Protein AF-A0A3P7NV60-F1 (afdb_monomer_lite)

Secondary structure (DSSP, 8-state):
--HHHH---PPPTTS--TT-SSSSS----SSHHHHHGGG--BTTB---------

Structure (mmCIF, N/CA/C/O backbone):
data_AF-A0A3P7NV60-F1
#
_entry.id   AF-A0A3P7NV60-F1
#
loop_
_atom_site.group_PDB
_atom_site.id
_atom_site.type_symbol
_atom_site.label_atom_id
_atom_site.label_alt_id
_atom_site.label_comp_id
_atom_site.label_asym_id
_atom_site.label_entity_id
_atom_site.label_seq_id
_atom_site.pdbx_PDB_ins_code
_atom_site.Cartn_x
_atom_site.Cartn_y
_atom_site.Cartn_z
_atom_site.occupancy
_atom_site.B_iso_or_equiv
_atom_site.auth_seq_id
_atom_site.auth_comp_id
_atom_site.auth_asym_id
_atom_site.auth_atom_id
_atom_site.pdbx_PDB_model_num
ATOM 1 N N . MET A 1 1 ? -13.540 -10.716 -5.345 1.00 62.75 1 MET A N 1
ATOM 2 C CA . MET A 1 1 ? -13.797 -9.255 -5.343 1.00 62.75 1 MET A CA 1
ATOM 3 C C . MET A 1 1 ? -12.791 -8.564 -4.428 1.00 62.75 1 MET A C 1
ATOM 5 O O . MET A 1 1 ? -12.998 -8.583 -3.220 1.00 62.75 1 MET A O 1
ATOM 9 N N . GLY A 1 2 ? -11.690 -8.051 -4.989 1.00 93.75 2 GLY A N 1
ATOM 10 C CA . GLY A 1 2 ? -10.603 -7.366 -4.265 1.00 93.75 2 GLY A CA 1
ATOM 11 C C . GLY A 1 2 ? -10.692 -5.839 -4.368 1.00 93.75 2 GLY A C 1
ATOM 12 O O . GLY A 1 2 ? -11.794 -5.304 -4.492 1.00 93.75 2 GLY A O 1
ATOM 13 N N . ILE A 1 3 ? -9.540 -5.157 -4.371 1.00 96.25 3 ILE A N 1
ATOM 14 C CA . ILE A 1 3 ? -9.433 -3.683 -4.385 1.00 96.25 3 ILE A CA 1
ATOM 15 C C . ILE A 1 3 ? -10.258 -3.052 -5.522 1.00 96.25 3 ILE A C 1
ATOM 17 O O . ILE A 1 3 ? -11.061 -2.165 -5.261 1.00 96.25 3 ILE A O 1
ATOM 21 N N . LEU A 1 4 ? -10.168 -3.561 -6.757 1.00 95.75 4 LEU A N 1
ATOM 22 C CA . LEU A 1 4 ? -10.908 -3.001 -7.903 1.00 95.75 4 LEU A CA 1
ATOM 23 C C . LEU A 1 4 ? -12.438 -3.152 -7.809 1.00 95.75 4 LEU A C 1
ATOM 25 O O . LEU A 1 4 ? -13.167 -2.397 -8.435 1.00 95.75 4 LEU A O 1
ATOM 29 N N . GLY A 1 5 ? -12.939 -4.130 -7.046 1.00 96.94 5 GLY A N 1
ATOM 30 C CA . GLY A 1 5 ? -14.378 -4.405 -6.956 1.00 96.94 5 GLY A CA 1
ATOM 31 C C . GLY A 1 5 ? -15.072 -3.788 -5.741 1.00 96.94 5 GLY A C 1
ATOM 32 O O . GLY A 1 5 ? -16.297 -3.745 -5.705 1.00 96.94 5 GLY A O 1
ATOM 33 N N . ARG A 1 6 ? -14.319 -3.386 -4.709 1.00 96.12 6 ARG A N 1
ATOM 34 C CA . ARG A 1 6 ? -14.868 -2.858 -3.443 1.00 96.12 6 ARG A CA 1
ATOM 35 C C . ARG A 1 6 ? -14.158 -1.596 -2.942 1.00 96.12 6 ARG A C 1
ATOM 37 O O . ARG A 1 6 ? -14.513 -1.108 -1.874 1.00 96.12 6 ARG A O 1
ATOM 44 N N . GLY A 1 7 ? -13.165 -1.102 -3.678 1.00 96.12 7 GLY A N 1
ATOM 45 C CA . GLY A 1 7 ? -12.310 -0.000 -3.257 1.00 96.12 7 GLY A CA 1
ATOM 46 C C . GLY A 1 7 ? -11.331 -0.380 -2.142 1.00 96.12 7 GLY A C 1
ATOM 47 O O . GLY A 1 7 ? -11.227 -1.537 -1.718 1.00 96.12 7 GLY A O 1
ATOM 48 N N . LEU A 1 8 ? -10.604 0.631 -1.668 1.00 96.81 8 LEU A N 1
ATOM 49 C CA . LEU A 1 8 ? -9.723 0.538 -0.505 1.00 96.81 8 LEU A CA 1
ATOM 50 C C . LEU A 1 8 ? -10.572 0.498 0.773 1.00 96.81 8 LEU A C 1
ATOM 52 O O . LEU A 1 8 ? -11.544 1.239 0.906 1.00 96.81 8 LEU A O 1
ATOM 56 N N . ARG A 1 9 ? -10.224 -0.384 1.714 1.00 96.44 9 ARG A N 1
ATOM 57 C CA . ARG A 1 9 ? -10.989 -0.599 2.951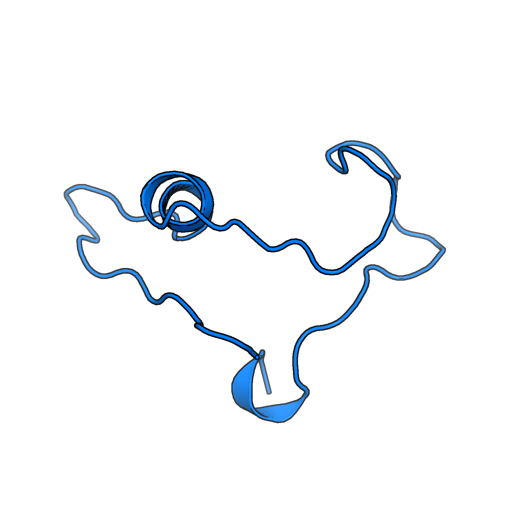 1.00 96.44 9 ARG A CA 1
ATOM 58 C C . ARG A 1 9 ? -10.103 -0.446 4.176 1.00 96.44 9 ARG A C 1
ATOM 60 O O . ARG A 1 9 ? -8.928 -0.795 4.148 1.00 96.44 9 ARG A O 1
ATOM 67 N N . ILE A 1 10 ? -10.710 0.024 5.258 1.00 97.12 10 ILE A N 1
ATOM 68 C CA . ILE A 1 10 ? -10.091 0.110 6.581 1.00 97.12 10 ILE A CA 1
ATOM 69 C C . ILE A 1 10 ? -10.254 -1.239 7.293 1.00 9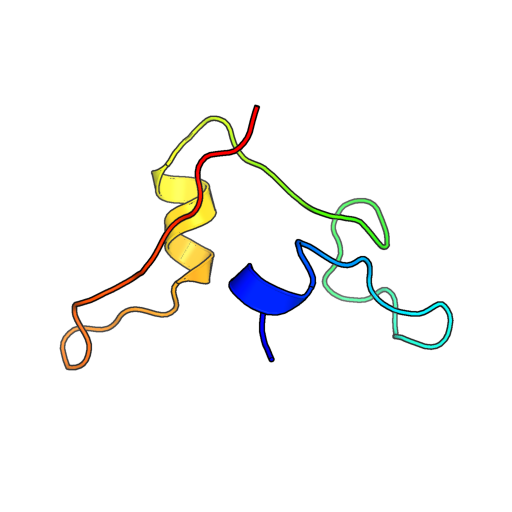7.12 10 ILE A C 1
ATOM 71 O O . ILE A 1 10 ? -11.270 -1.920 7.121 1.00 97.12 10 ILE A O 1
ATOM 75 N N . ALA A 1 11 ? -9.252 -1.629 8.083 1.00 96.56 11 ALA A N 1
ATOM 76 C CA . ALA A 1 11 ? -9.321 -2.821 8.921 1.00 96.56 11 ALA A CA 1
ATOM 77 C C . ALA A 1 11 ? -10.507 -2.746 9.908 1.00 96.56 11 ALA A C 1
ATOM 79 O O . ALA A 1 11 ? -10.815 -1.665 10.415 1.00 96.56 11 ALA A O 1
ATOM 80 N N . PRO A 1 12 ? -11.169 -3.872 10.213 1.00 96.25 12 PRO A N 1
ATOM 81 C CA . PRO A 1 12 ? -12.353 -3.867 11.064 1.00 96.25 12 PRO A CA 1
ATOM 82 C C . PRO A 1 12 ? -11.989 -3.605 12.543 1.00 96.25 12 PRO A C 1
ATOM 84 O O . PRO A 1 12 ? -10.821 -3.763 12.929 1.00 96.25 12 PRO A O 1
ATOM 87 N N . PRO A 1 13 ? -12.940 -3.166 13.391 1.00 94.06 13 PRO A N 1
ATOM 88 C CA . PRO A 1 13 ? -12.667 -2.727 14.765 1.00 94.06 13 PRO A CA 1
ATOM 89 C C . PRO A 1 13 ? -12.062 -3.815 15.665 1.00 94.06 13 PRO A C 1
ATOM 91 O O . PRO A 1 13 ? -11.284 -3.482 16.555 1.00 94.06 13 PRO A O 1
ATOM 94 N N . GLU A 1 14 ? -12.301 -5.090 15.378 1.00 95.69 14 GLU A N 1
ATOM 95 C CA . GLU A 1 14 ? -11.758 -6.244 16.100 1.00 95.69 14 GLU A CA 1
ATOM 96 C C . GLU A 1 14 ? -10.291 -6.575 15.773 1.00 95.69 14 GLU A C 1
ATOM 98 O O . GLU A 1 14 ? -9.630 -7.259 16.551 1.00 95.69 14 GLU A O 1
ATOM 103 N N . ALA A 1 15 ? -9.747 -6.094 14.647 1.00 95.38 15 ALA A N 1
ATOM 104 C CA . ALA A 1 15 ? -8.369 -6.405 14.260 1.00 95.38 15 ALA A CA 1
ATOM 105 C C . ALA A 1 15 ? -7.342 -5.834 15.270 1.00 95.38 15 ALA A C 1
ATOM 107 O O . ALA A 1 15 ? -7.524 -4.702 15.730 1.00 95.38 15 ALA A O 1
ATOM 108 N N . PRO A 1 16 ? -6.240 -6.539 15.590 1.00 93.69 16 PRO A N 1
ATOM 109 C CA . PRO A 1 16 ? -5.176 -5.998 16.438 1.00 93.69 16 PRO A CA 1
ATOM 110 C C . PRO A 1 16 ? -4.587 -4.711 15.854 1.00 93.69 16 PRO A C 1
ATOM 112 O O . PRO A 1 16 ? -4.463 -4.597 14.639 1.00 93.69 16 PRO A O 1
ATOM 115 N N . SER A 1 17 ? -4.195 -3.754 16.698 1.00 93.00 17 SER A N 1
ATOM 116 C CA . SER A 1 17 ? -3.607 -2.483 16.235 1.00 93.00 17 SER A CA 1
ATOM 117 C C . SER A 1 17 ? -2.112 -2.573 15.887 1.00 93.00 17 SER A C 1
ATOM 119 O O . SER A 1 17 ? -1.533 -1.608 15.391 1.00 93.00 17 SER A O 1
ATOM 121 N N . THR A 1 18 ? -1.466 -3.708 16.153 1.00 94.25 18 THR A N 1
ATOM 122 C CA . THR A 1 18 ? -0.055 -3.941 15.832 1.00 94.25 18 THR A CA 1
ATOM 123 C C . THR A 1 18 ? 0.183 -3.918 14.321 1.00 94.25 18 THR A C 1
ATOM 125 O O . THR A 1 18 ? -0.541 -4.549 13.558 1.00 94.25 18 THR A O 1
ATOM 128 N N . GLY A 1 19 ? 1.216 -3.189 13.886 1.00 91.00 19 GLY A N 1
ATOM 129 C CA . GLY A 1 19 ? 1.567 -3.026 12.468 1.00 91.00 19 GLY A CA 1
ATOM 130 C C . GLY A 1 19 ? 0.972 -1.785 11.791 1.00 91.00 19 GLY A C 1
ATOM 131 O O . GLY A 1 19 ? 1.398 -1.448 10.689 1.00 91.00 19 GLY A O 1
ATOM 132 N N . TYR A 1 20 ? 0.060 -1.058 12.446 1.00 94.38 20 TYR A N 1
ATOM 133 C CA . TYR A 1 20 ? -0.418 0.238 11.959 1.00 94.38 20 TYR A CA 1
ATOM 134 C C . TYR A 1 20 ? 0.342 1.392 12.612 1.00 94.38 20 TYR A C 1
ATOM 136 O O . TYR A 1 20 ? 0.377 1.501 13.836 1.00 94.38 20 TYR A O 1
ATOM 144 N N . MET A 1 21 ? 0.906 2.291 11.803 1.00 93.38 21 MET A N 1
ATOM 145 C CA . MET A 1 21 ? 1.708 3.413 12.310 1.00 93.38 21 MET A CA 1
ATOM 146 C C . MET A 1 21 ? 0.857 4.471 13.030 1.00 93.38 21 MET A C 1
ATOM 148 O O . MET A 1 21 ? 1.296 5.036 14.026 1.00 93.38 21 MET A O 1
ATOM 152 N N . PHE A 1 22 ? -0.367 4.707 12.548 1.00 95.62 22 PHE A N 1
ATOM 153 C CA . PHE A 1 22 ? -1.283 5.742 13.045 1.00 95.62 22 PHE A CA 1
ATOM 154 C C . PHE A 1 22 ? -2.715 5.209 13.229 1.00 95.62 22 PHE A C 1
ATOM 156 O O . PHE A 1 22 ? -3.695 5.925 13.042 1.00 95.62 22 PHE A O 1
ATOM 163 N N . GLY A 1 23 ? -2.851 3.928 13.585 1.00 95.56 23 GLY A N 1
ATOM 164 C CA . GLY A 1 23 ? -4.150 3.270 13.747 1.00 95.56 23 GLY A CA 1
ATOM 165 C C . GLY A 1 23 ? -4.759 2.756 12.438 1.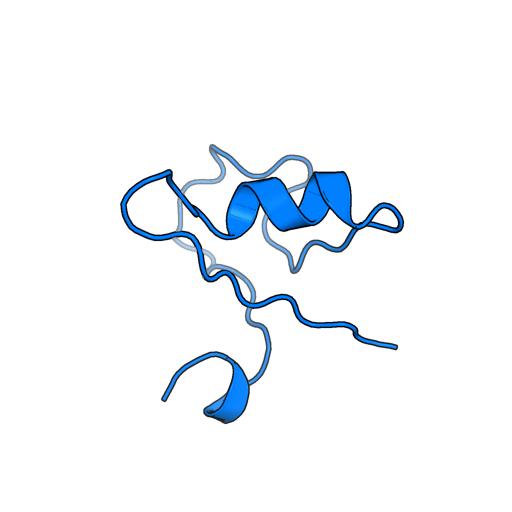00 95.56 23 GLY A C 1
ATOM 166 O O . GLY A 1 23 ? -4.119 2.703 11.391 1.00 95.56 23 GLY A O 1
ATOM 167 N N . LYS A 1 24 ? -6.006 2.293 12.479 1.00 96.94 24 LYS A N 1
ATOM 168 C CA . LYS A 1 24 ? -6.633 1.641 11.320 1.00 96.94 24 LYS A CA 1
ATOM 169 C C . LYS A 1 24 ? -7.021 2.692 10.282 1.00 96.94 24 LYS A C 1
ATOM 171 O O . LYS A 1 24 ? -7.804 3.587 10.576 1.00 96.94 24 LYS A O 1
ATOM 176 N N . GLY A 1 25 ? -6.507 2.557 9.065 1.00 96.56 25 GLY A N 1
ATOM 177 C CA . GLY A 1 25 ? -6.764 3.503 7.984 1.00 96.56 25 GLY A CA 1
ATOM 178 C C . GLY A 1 25 ? -6.285 2.982 6.636 1.00 96.56 25 GLY A C 1
ATOM 179 O O . GLY A 1 25 ? -5.675 1.915 6.555 1.00 96.56 25 GLY A O 1
ATOM 180 N N . VAL A 1 26 ? -6.571 3.746 5.584 1.00 97.19 26 VAL A N 1
ATOM 181 C CA . VAL A 1 26 ? -5.943 3.573 4.270 1.00 97.19 26 VAL A CA 1
ATOM 182 C C . VAL A 1 26 ? -4.705 4.462 4.233 1.00 97.19 26 VAL A C 1
ATOM 184 O O . VAL A 1 26 ? -4.780 5.642 4.565 1.00 97.19 26 VAL A O 1
ATOM 187 N N . TYR A 1 27 ? -3.567 3.883 3.865 1.00 97.12 27 TYR A N 1
ATOM 188 C CA . TYR A 1 27 ? -2.272 4.553 3.901 1.00 97.12 27 TYR A CA 1
ATOM 189 C C . TYR A 1 27 ? -1.781 4.847 2.488 1.00 97.12 27 TYR A C 1
ATOM 191 O O . TYR A 1 27 ? -1.798 3.969 1.627 1.00 97.12 27 TYR A O 1
ATOM 199 N N . PHE A 1 28 ? -1.298 6.071 2.287 1.00 97.62 28 PHE A N 1
ATOM 200 C CA . PHE A 1 28 ? -0.724 6.549 1.034 1.00 97.62 28 PHE A CA 1
ATOM 201 C C . PHE A 1 28 ? 0.699 7.059 1.269 1.00 97.62 28 PHE A C 1
ATOM 203 O O . PHE A 1 28 ? 1.082 7.380 2.398 1.00 97.62 28 PHE A O 1
ATOM 210 N N . ALA A 1 29 ? 1.486 7.132 0.199 1.00 97.94 29 ALA A N 1
ATOM 211 C CA . ALA A 1 29 ? 2.788 7.781 0.204 1.00 97.94 29 ALA A CA 1
ATOM 212 C C . ALA A 1 29 ? 2.962 8.611 -1.069 1.00 97.94 29 ALA A C 1
ATOM 214 O O . ALA A 1 29 ? 2.5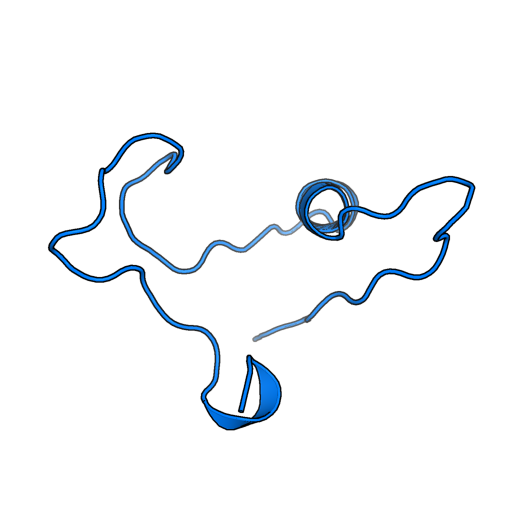10 8.211 -2.139 1.00 97.94 29 ALA A O 1
ATOM 215 N N . ASP A 1 30 ? 3.655 9.735 -0.931 1.00 97.44 30 ASP A N 1
ATOM 216 C CA . ASP A 1 30 ? 4.093 10.613 -2.020 1.00 97.44 30 ASP A CA 1
ATOM 217 C C . ASP A 1 30 ? 5.272 10.018 -2.812 1.00 97.44 30 ASP A C 1
ATOM 219 O O . ASP A 1 30 ? 5.427 10.251 -4.008 1.00 97.44 30 ASP A O 1
ATOM 223 N N . CYS A 1 31 ? 6.087 9.197 -2.152 1.00 97.62 31 CYS A N 1
ATOM 224 C CA . CYS A 1 31 ? 7.208 8.490 -2.748 1.00 97.62 31 CYS A CA 1
ATOM 225 C C . CYS A 1 31 ? 6.798 7.087 -3.211 1.00 97.62 31 CYS A C 1
ATOM 227 O O . CYS A 1 31 ? 6.475 6.218 -2.393 1.00 97.62 31 CYS A O 1
ATOM 229 N N . ALA A 1 32 ? 6.928 6.819 -4.513 1.00 97.56 32 ALA A N 1
ATOM 230 C CA . ALA A 1 32 ? 6.611 5.514 -5.098 1.00 97.56 32 ALA A CA 1
ATOM 231 C C . ALA A 1 32 ? 7.393 4.358 -4.445 1.00 97.56 32 ALA A C 1
ATOM 233 O O . ALA A 1 32 ? 6.823 3.306 -4.166 1.00 97.56 32 ALA A O 1
ATOM 234 N N . SER A 1 33 ? 8.674 4.564 -4.123 1.00 97.25 33 SER A N 1
ATOM 235 C CA . SER A 1 33 ? 9.529 3.548 -3.492 1.00 97.25 33 SER A CA 1
ATOM 236 C C . SER A 1 33 ? 9.012 3.079 -2.127 1.00 97.25 33 SER A C 1
ATOM 238 O O . SER A 1 33 ? 9.128 1.900 -1.798 1.00 97.25 33 SER A O 1
ATOM 240 N N . LYS A 1 34 ? 8.389 3.968 -1.342 1.00 97.88 34 LYS A N 1
ATOM 241 C CA . LYS A 1 34 ? 7.822 3.621 -0.031 1.00 97.88 34 LYS A CA 1
ATOM 242 C C . LYS A 1 34 ? 6.616 2.692 -0.174 1.00 97.88 34 LYS A C 1
ATOM 244 O O . LYS A 1 34 ? 6.525 1.705 0.551 1.00 97.88 34 LYS A O 1
ATOM 249 N N . SER A 1 35 ? 5.730 2.982 -1.126 1.00 98.00 35 SER A N 1
ATOM 250 C CA . SER A 1 35 ? 4.569 2.140 -1.444 1.00 98.00 35 SER A CA 1
ATOM 251 C C . SER A 1 35 ? 4.968 0.830 -2.133 1.00 98.00 35 SER A C 1
ATOM 253 O O . SER A 1 35 ? 4.362 -0.205 -1.866 1.00 98.00 35 SER A O 1
ATOM 255 N N . ALA A 1 36 ? 6.017 0.838 -2.963 1.00 97.56 36 ALA A N 1
ATOM 256 C CA . ALA A 1 36 ? 6.499 -0.344 -3.680 1.00 97.56 36 ALA A CA 1
ATOM 257 C C . ALA A 1 36 ? 6.908 -1.494 -2.741 1.00 97.56 36 ALA A C 1
ATOM 259 O O . ALA A 1 36 ? 6.699 -2.660 -3.079 1.00 97.56 36 ALA A O 1
ATOM 260 N N . ASN A 1 37 ? 7.389 -1.188 -1.531 1.00 96.81 37 ASN A N 1
ATOM 261 C CA . ASN A 1 37 ? 7.720 -2.195 -0.513 1.00 96.81 37 ASN A CA 1
ATOM 262 C C . ASN A 1 37 ? 6.521 -3.068 -0.093 1.00 96.81 37 ASN A C 1
ATOM 264 O O . ASN A 1 37 ? 6.715 -4.176 0.399 1.00 96.81 37 ASN A O 1
ATOM 268 N N . TYR A 1 38 ? 5.286 -2.604 -0.312 1.00 96.81 38 TYR A N 1
ATOM 269 C CA . TYR A 1 38 ? 4.063 -3.352 -0.004 1.00 96.81 38 TYR A CA 1
ATOM 270 C C . TYR A 1 38 ? 3.574 -4.232 -1.165 1.00 96.81 38 TYR A C 1
ATOM 272 O O . TYR A 1 38 ? 2.587 -4.947 -1.012 1.00 96.81 38 TYR A O 1
ATOM 280 N N . THR A 1 39 ? 4.252 -4.216 -2.319 1.00 96.50 39 THR A N 1
ATOM 281 C CA . THR A 1 39 ? 3.902 -5.073 -3.470 1.00 96.50 39 THR A CA 1
ATOM 282 C C . THR A 1 39 ? 4.383 -6.516 -3.313 1.00 96.50 39 THR A C 1
ATOM 284 O O . THR A 1 39 ? 3.894 -7.397 -4.015 1.00 96.50 39 THR A O 1
ATOM 287 N N . TYR A 1 40 ? 5.316 -6.759 -2.381 1.00 95.81 40 TYR A N 1
ATOM 288 C CA . TYR A 1 40 ? 5.915 -8.069 -2.107 1.00 95.81 40 TYR A CA 1
ATOM 289 C C . TYR A 1 40 ? 6.525 -8.745 -3.352 1.00 95.81 40 TYR A C 1
ATOM 291 O O . TYR A 1 40 ? 6.499 -9.970 -3.487 1.00 95.81 40 TYR A O 1
ATOM 299 N N . SER A 1 41 ? 7.067 -7.945 -4.277 1.00 95.62 41 SER A N 1
ATOM 300 C CA . SER A 1 41 ? 7.820 -8.450 -5.425 1.00 95.62 41 SER A CA 1
ATOM 301 C C . SER A 1 41 ? 9.149 -9.077 -4.987 1.00 95.62 41 SER A C 1
ATOM 303 O O . SER A 1 41 ? 9.743 -8.717 -3.968 1.00 95.62 41 SER A O 1
ATOM 305 N N . SER A 1 42 ? 9.619 -10.054 -5.755 1.00 95.94 42 SER A N 1
ATOM 306 C CA . SER A 1 42 ? 10.883 -10.757 -5.528 1.00 95.94 42 SER A CA 1
ATOM 307 C C . SER A 1 42 ? 11.583 -11.032 -6.858 1.00 95.94 42 SER A C 1
ATOM 309 O O . SER A 1 42 ? 11.038 -10.755 -7.922 1.00 95.94 42 SER A O 1
ATOM 311 N N . ARG A 1 43 ? 12.796 -11.597 -6.829 1.00 95.94 43 ARG A N 1
ATOM 312 C CA . ARG A 1 43 ? 13.517 -11.953 -8.067 1.00 95.94 43 ARG A CA 1
ATOM 313 C C . ARG A 1 43 ? 12.773 -12.990 -8.912 1.00 95.94 43 ARG A C 1
ATOM 315 O O . ARG A 1 43 ? 12.852 -12.933 -10.129 1.00 95.94 43 ARG A O 1
ATOM 322 N N . ASP A 1 44 ? 12.037 -13.890 -8.261 1.00 97.38 44 ASP A N 1
ATOM 323 C CA . ASP A 1 44 ? 11.240 -14.926 -8.930 1.00 97.38 44 ASP A CA 1
ATOM 324 C C . ASP A 1 44 ? 9.822 -14.438 -9.290 1.00 97.38 44 ASP A C 1
ATOM 326 O O . ASP A 1 44 ? 9.080 -15.129 -9.986 1.00 97.38 44 ASP A O 1
ATOM 330 N N . ARG A 1 45 ? 9.412 -13.270 -8.770 1.00 95.75 45 ARG A N 1
ATOM 331 C CA . ARG A 1 45 ? 8.104 -12.627 -8.980 1.00 95.75 45 ARG A CA 1
ATOM 332 C C . ARG A 1 45 ? 8.305 -11.121 -9.118 1.00 95.75 45 ARG A C 1
ATOM 334 O O . ARG A 1 45 ? 8.060 -10.358 -8.183 1.00 95.75 45 ARG A O 1
ATOM 341 N N . ASP A 1 46 ? 8.793 -10.715 -10.280 1.00 96.25 46 ASP A N 1
ATOM 342 C CA . ASP A 1 46 ? 9.290 -9.367 -10.569 1.00 96.25 46 ASP A CA 1
ATOM 343 C C . ASP A 1 46 ? 8.195 -8.355 -10.954 1.00 96.25 46 ASP A C 1
ATOM 345 O O . ASP A 1 46 ? 8.474 -7.171 -11.137 1.00 96.25 46 ASP A O 1
ATOM 349 N N . ILE A 1 47 ? 6.933 -8.789 -11.014 1.00 97.19 47 ILE A N 1
ATOM 350 C CA . ILE A 1 47 ? 5.782 -7.934 -11.319 1.00 97.19 47 ILE A CA 1
ATOM 351 C C . ILE A 1 47 ? 5.060 -7.534 -10.026 1.00 97.19 47 ILE A C 1
ATOM 353 O O . ILE A 1 47 ? 4.551 -8.382 -9.294 1.00 97.19 47 ILE A O 1
ATOM 357 N N . GLY A 1 48 ? 4.953 -6.225 -9.784 1.00 96.00 48 GLY A N 1
ATOM 358 C CA . GLY A 1 48 ? 4.138 -5.624 -8.724 1.00 96.00 48 GLY A CA 1
ATOM 359 C C . GLY A 1 48 ? 3.098 -4.655 -9.294 1.00 96.00 48 GLY A C 1
ATOM 360 O O . GLY A 1 48 ? 3.303 -4.068 -10.353 1.00 96.00 48 GLY A O 1
ATOM 361 N N . ILE A 1 49 ? 1.977 -4.475 -8.590 1.00 96.69 49 ILE A N 1
ATOM 362 C CA . ILE A 1 49 ? 0.912 -3.533 -8.972 1.00 96.69 49 ILE A CA 1
ATOM 363 C C . ILE A 1 49 ? 0.833 -2.430 -7.919 1.00 96.69 49 ILE A C 1
ATOM 365 O O . ILE A 1 49 ? 0.777 -2.712 -6.723 1.00 96.69 49 ILE A O 1
ATOM 369 N N . MET A 1 50 ? 0.785 -1.179 -8.369 1.00 97.62 50 MET A N 1
ATOM 370 C CA . MET A 1 50 ? 0.608 -0.003 -7.520 1.00 97.62 50 MET A CA 1
ATOM 371 C C . MET A 1 50 ? -0.612 0.795 -7.976 1.00 97.62 50 MET A C 1
ATOM 373 O O . MET A 1 50 ? -0.872 0.903 -9.172 1.00 97.62 50 MET A O 1
ATOM 377 N N . ALA A 1 51 ? -1.350 1.354 -7.018 1.00 97.12 51 ALA A N 1
ATOM 378 C CA . ALA A 1 51 ? -2.469 2.251 -7.280 1.00 97.12 51 ALA A CA 1
ATOM 379 C C . ALA A 1 51 ? -2.043 3.703 -7.034 1.00 97.12 51 ALA A C 1
ATOM 381 O O . ALA A 1 51 ? -1.408 3.996 -6.020 1.00 97.12 51 ALA A O 1
ATOM 382 N N . LEU A 1 52 ? -2.418 4.592 -7.953 1.00 97.44 52 LEU A N 1
ATOM 383 C CA . LEU A 1 52 ? -2.381 6.039 -7.767 1.00 97.44 52 LEU A CA 1
ATOM 384 C C . LEU A 1 52 ? -3.821 6.511 -7.541 1.00 97.44 52 LEU A C 1
ATOM 386 O O . LEU A 1 52 ? -4.710 6.126 -8.302 1.00 97.44 52 LEU A O 1
ATOM 390 N N . CYS A 1 53 ? -4.040 7.306 -6.499 1.00 93.88 53 CYS A N 1
ATOM 391 C CA . CYS A 1 53 ? -5.348 7.841 -6.126 1.00 93.88 53 CYS A CA 1
ATOM 392 C C . CYS A 1 53 ? -5.250 9.365 -5.966 1.00 93.88 53 CYS A C 1
ATOM 394 O O . CYS A 1 53 ? -4.181 9.854 -5.599 1.00 93.88 53 CYS A O 1
ATOM 396 N N . GLU A 1 54 ? -6.349 10.069 -6.253 1.00 91.19 54 GLU A N 1
ATOM 397 C CA . GLU A 1 54 ? -6.534 11.510 -5.991 1.00 91.19 54 GLU A CA 1
ATOM 398 C C . GL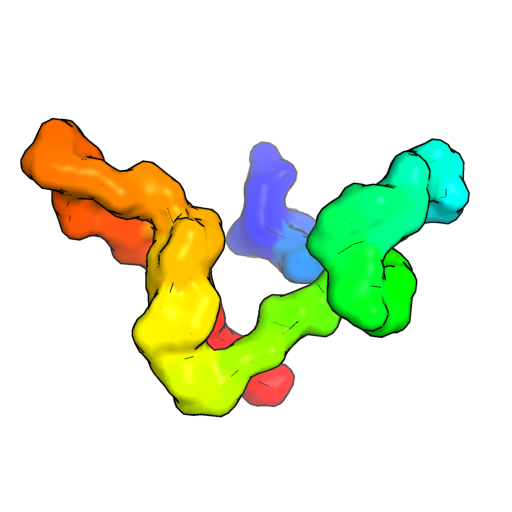U A 1 54 ? -6.790 11.788 -4.503 1.00 91.19 54 GLU A C 1
ATOM 400 O O . GLU A 1 54 ? -7.470 10.951 -3.857 1.00 91.19 54 GLU A O 1
#

Organism: Dibothriocephalus latus (NCBI:txid60516)

Radius of gyration: 13.08 Å; chains: 1; bounding box: 28×26×28 Å

InterPro domains:
  IPR012317 P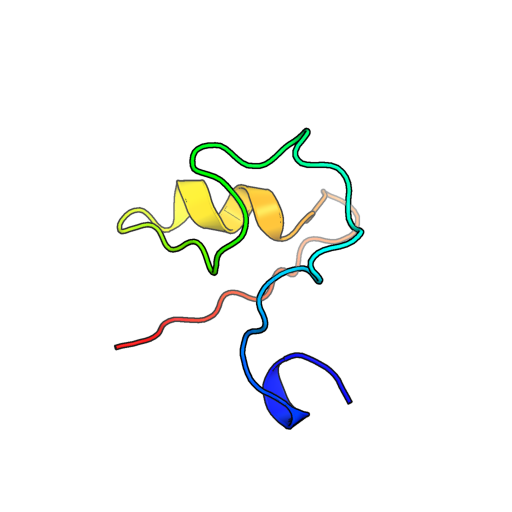oly(ADP-ribose) polymerase, catalytic domain [PF00644] (2-54)
  IPR012317 Poly(ADP-ribose) polymerase, catalytic domain [PS51059] (1-54)
  IPR050800 ADP-ribosyltransferase diphtheria toxin-like [PTHR10459] (1-54)

pLDDT: mean 95.44, std 4.76, range [62.75, 98.0]

Foldseek 3Di:
DDCVPPNDDWDDPPDDQPPPPVGTDDDDDPDPVVQQVVQPADPVRNDGDDDDDD

Sequence (54 aa):
MGILGRGLRIAPPEAPSTGYMFGKGVYFADCASKSANYTYSSRDRDIGIMALCE